Protein AF-A0A1W9W6T1-F1 (afdb_monomer_lite)

Secondary structure (DSSP, 8-state):
--GGG----PPP-EEETTEEE----BTTTBSS----------PPTTPPPP----SS-------

pLDDT: mean 94.36, std 4.21, range [71.5, 98.38]

Sequence (63 aa):
MSINDCKIIDLPKIHDPRGNLTFIETEQHVPFEIKRVYYLYDVPGGATRAGHAHKQLHQLIIA

Radius of gyration: 14.74 Å; chains: 1; bounding box: 28×35×30 Å

Structure (mmCIF, N/CA/C/O backbone):
data_AF-A0A1W9W6T1-F1
#
_entry.id   AF-A0A1W9W6T1-F1
#
loop_
_atom_site.group_PDB
_atom_site.id
_atom_site.type_symbol
_atom_site.label_atom_id
_atom_site.label_alt_id
_atom_site.label_comp_id
_atom_site.label_asym_id
_atom_site.label_entity_id
_atom_site.label_seq_id
_atom_site.pdbx_PDB_ins_code
_atom_site.Cartn_x
_atom_site.Cartn_y
_atom_site.Cartn_z
_atom_site.occupancy
_atom_site.B_iso_or_equiv
_atom_site.auth_seq_id
_atom_site.auth_comp_id
_atom_site.auth_asym_id
_atom_site.auth_atom_id
_atom_site.pdbx_PDB_model_num
ATOM 1 N N . MET A 1 1 ? -5.536 13.086 12.449 1.00 71.50 1 MET A N 1
ATOM 2 C CA . MET A 1 1 ? -4.233 12.412 12.364 1.00 71.50 1 MET A CA 1
ATOM 3 C C . MET A 1 1 ? -3.176 13.435 12.022 1.00 71.50 1 MET A C 1
ATOM 5 O O . MET A 1 1 ? -3.448 14.339 11.237 1.00 71.50 1 MET A O 1
ATOM 9 N N . SER A 1 2 ? -2.015 13.304 12.638 1.00 86.81 2 SER A N 1
ATOM 10 C CA . SER A 1 2 ? -0.802 14.047 12.312 1.00 86.81 2 SER A CA 1
ATOM 11 C C . SER A 1 2 ? 0.231 13.088 11.723 1.00 86.81 2 SER A C 1
ATOM 13 O O . SER A 1 2 ? 0.026 11.876 11.720 1.00 86.81 2 SER A O 1
ATOM 15 N N . ILE A 1 3 ? 1.367 13.611 11.269 1.00 90.81 3 ILE A N 1
ATOM 16 C CA . ILE A 1 3 ? 2.473 12.766 10.803 1.00 90.81 3 ILE A CA 1
ATOM 17 C C . ILE A 1 3 ? 2.993 11.810 11.890 1.00 90.81 3 ILE A C 1
ATOM 19 O O . ILE A 1 3 ? 3.529 10.760 11.563 1.00 90.81 3 ILE A O 1
ATOM 23 N N . ASN A 1 4 ? 2.766 12.127 13.170 1.00 93.06 4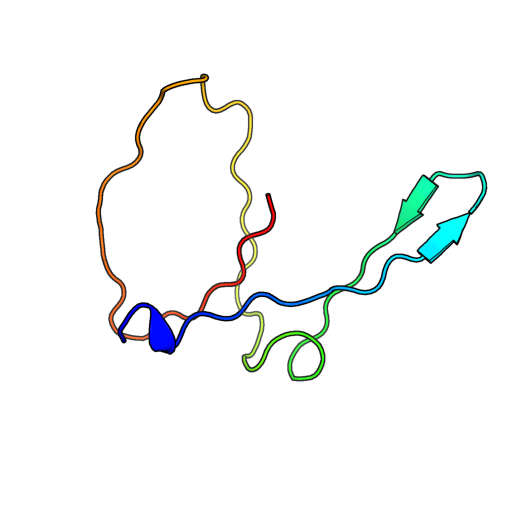 ASN A N 1
ATOM 24 C CA . ASN A 1 4 ? 3.147 11.272 14.297 1.00 93.06 4 ASN A CA 1
ATOM 25 C C . ASN A 1 4 ? 2.341 9.963 14.357 1.00 93.06 4 ASN A C 1
ATOM 27 O O . ASN A 1 4 ? 2.765 9.022 15.022 1.00 93.06 4 ASN A O 1
ATOM 31 N N . ASP A 1 5 ? 1.191 9.898 13.678 1.00 90.31 5 ASP A N 1
ATOM 32 C CA . ASP A 1 5 ? 0.373 8.684 1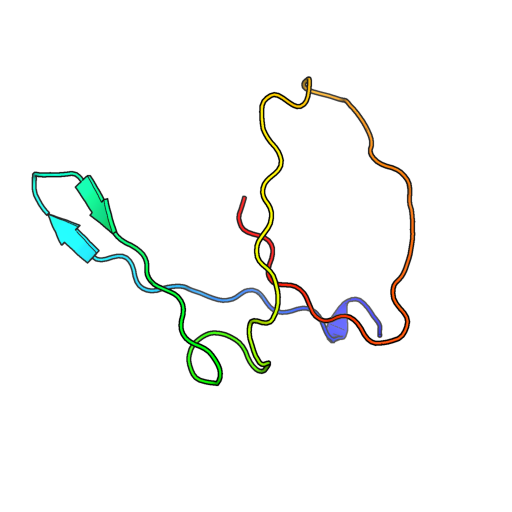3.600 1.00 90.31 5 ASP A CA 1
ATOM 33 C C . ASP A 1 5 ? 0.852 7.738 12.481 1.00 90.31 5 ASP A C 1
ATOM 35 O O . ASP A 1 5 ? 0.448 6.573 12.432 1.00 90.31 5 ASP A O 1
ATOM 39 N N . CYS A 1 6 ? 1.719 8.219 11.581 1.00 94.44 6 CYS A N 1
ATOM 40 C CA . CYS A 1 6 ? 2.304 7.423 10.506 1.00 94.44 6 CYS A CA 1
ATOM 41 C C . CYS A 1 6 ? 3.461 6.569 11.033 1.00 94.44 6 CYS A C 1
ATOM 43 O O . CYS A 1 6 ? 4.289 7.027 11.819 1.00 94.44 6 CYS A O 1
ATOM 45 N N . LYS A 1 7 ? 3.549 5.326 10.552 1.00 93.81 7 LYS A N 1
ATOM 46 C CA . LYS A 1 7 ? 4.608 4.382 10.923 1.00 93.81 7 LYS A CA 1
ATOM 47 C C . LYS A 1 7 ? 5.226 3.767 9.677 1.00 93.81 7 LYS A C 1
ATOM 49 O O . LYS A 1 7 ? 4.512 3.450 8.728 1.00 93.81 7 LYS A O 1
ATOM 54 N N . ILE A 1 8 ? 6.542 3.577 9.711 1.00 95.19 8 ILE A N 1
ATOM 55 C CA . ILE A 1 8 ? 7.227 2.679 8.782 1.00 95.19 8 ILE A CA 1
ATOM 56 C C . ILE A 1 8 ? 6.953 1.255 9.267 1.00 95.19 8 ILE A C 1
ATOM 58 O O . ILE A 1 8 ? 7.065 0.981 10.463 1.00 95.19 8 ILE A O 1
ATOM 62 N N . ILE A 1 9 ? 6.541 0.381 8.353 1.00 94.31 9 ILE A N 1
ATOM 63 C CA . ILE A 1 9 ? 6.246 -1.022 8.642 1.00 94.31 9 ILE A CA 1
ATOM 64 C C . ILE A 1 9 ? 7.222 -1.870 7.839 1.00 94.31 9 ILE A C 1
ATOM 66 O O . ILE A 1 9 ? 7.207 -1.831 6.609 1.00 94.31 9 ILE A O 1
ATOM 70 N N . ASP A 1 10 ? 8.042 -2.644 8.541 1.00 94.88 10 ASP A N 1
ATOM 71 C CA . ASP A 1 10 ? 8.890 -3.653 7.920 1.00 94.88 10 ASP A CA 1
ATOM 72 C C . ASP A 1 10 ? 8.052 -4.892 7.598 1.00 94.88 10 ASP A C 1
ATOM 74 O O . ASP A 1 10 ? 7.411 -5.481 8.471 1.00 94.88 10 ASP A O 1
ATOM 78 N N . LEU A 1 11 ? 8.043 -5.280 6.325 1.00 96.44 11 LEU A N 1
ATOM 79 C CA . LEU A 1 11 ? 7.317 -6.451 5.848 1.00 96.44 11 LEU A CA 1
ATOM 80 C C . LEU A 1 11 ? 8.261 -7.644 5.660 1.00 96.44 11 LEU A C 1
ATOM 82 O O . LEU A 1 11 ? 9.425 -7.458 5.288 1.00 96.44 11 LEU A O 1
ATOM 86 N N . PRO A 1 12 ? 7.776 -8.883 5.863 1.00 96.69 12 PRO A N 1
ATOM 87 C CA . PRO A 1 12 ? 8.589 -10.067 5.646 1.00 96.69 12 PRO A CA 1
ATOM 88 C C . PRO A 1 12 ? 9.024 -10.158 4.182 1.00 96.69 12 PRO A C 1
ATOM 90 O O . PRO A 1 12 ? 8.232 -9.961 3.258 1.00 96.69 12 PRO A O 1
ATOM 93 N N . LYS A 1 13 ? 10.293 -10.504 3.968 1.00 96.94 13 LYS A N 1
ATOM 94 C CA . LYS A 1 13 ? 10.863 -10.759 2.645 1.00 96.94 13 LYS A CA 1
ATOM 95 C C . LYS A 1 13 ? 11.465 -12.154 2.624 1.00 96.94 13 LYS A C 1
ATOM 97 O O . LYS A 1 13 ? 12.524 -12.398 3.196 1.00 96.94 13 LYS A O 1
ATOM 102 N N . ILE A 1 14 ? 10.782 -13.062 1.946 1.00 98.12 14 ILE A N 1
ATOM 103 C CA . ILE A 1 14 ? 11.234 -14.426 1.715 1.00 98.12 14 ILE A CA 1
ATOM 104 C C . ILE A 1 14 ? 12.010 -14.421 0.406 1.00 98.12 14 ILE A C 1
ATOM 106 O O . ILE A 1 14 ? 11.452 -14.122 -0.649 1.00 98.12 14 ILE A O 1
ATOM 110 N N . HIS A 1 15 ? 13.305 -14.702 0.491 1.00 98.00 15 HIS A N 1
ATOM 111 C CA . HIS A 1 15 ? 14.194 -14.750 -0.660 1.00 98.00 15 HIS A CA 1
ATOM 112 C C . HIS A 1 15 ? 14.525 -16.195 -1.020 1.00 98.00 15 HIS A C 1
ATOM 114 O O . HIS A 1 15 ? 14.911 -16.980 -0.153 1.00 98.00 15 HIS A O 1
ATOM 120 N N . ASP A 1 16 ? 14.424 -16.520 -2.304 1.00 97.44 16 ASP A N 1
ATOM 121 C CA . ASP A 1 16 ? 14.935 -17.762 -2.874 1.00 97.44 16 ASP A CA 1
ATOM 122 C C . ASP A 1 16 ? 15.403 -17.531 -4.331 1.00 97.44 16 ASP A C 1
ATOM 124 O O . ASP A 1 16 ? 15.227 -16.430 -4.863 1.00 97.44 16 ASP A O 1
ATOM 128 N N . PRO A 1 17 ? 16.009 -18.524 -5.016 1.00 98.31 17 PRO A N 1
ATOM 129 C CA . PRO A 1 17 ? 16.512 -18.350 -6.384 1.00 98.31 17 PRO A CA 1
ATOM 130 C C . PRO A 1 17 ? 15.478 -17.901 -7.434 1.00 98.31 17 PRO A C 1
ATOM 132 O O . PRO A 1 17 ? 15.867 -17.451 -8.509 1.00 98.31 17 PRO A O 1
ATOM 135 N N . ARG A 1 18 ? 14.174 -18.020 -7.161 1.00 97.88 18 ARG A N 1
ATOM 136 C CA . ARG A 1 18 ? 13.077 -17.578 -8.042 1.00 97.88 18 ARG A CA 1
ATOM 137 C C . ARG A 1 18 ? 12.752 -16.095 -7.862 1.00 97.88 18 ARG A C 1
ATOM 139 O O . ARG A 1 18 ? 12.073 -15.524 -8.711 1.00 97.88 18 ARG A O 1
ATOM 146 N N . GLY A 1 19 ? 13.207 -15.477 -6.769 1.00 97.88 19 GLY A N 1
ATOM 147 C CA . GLY A 1 19 ? 13.004 -14.061 -6.489 1.00 97.88 19 GLY A CA 1
ATOM 148 C C . GLY A 1 19 ? 12.699 -13.758 -5.024 1.00 97.88 19 GLY A C 1
ATOM 149 O O . GLY A 1 19 ? 13.193 -14.406 -4.104 1.00 97.88 19 GLY A O 1
ATOM 150 N N . ASN A 1 20 ? 11.906 -12.707 -4.813 1.00 97.88 20 ASN A N 1
ATOM 151 C CA . ASN A 1 20 ? 11.491 -12.253 -3.491 1.00 97.88 20 ASN A CA 1
ATOM 152 C C . ASN A 1 20 ? 9.973 -12.318 -3.377 1.00 97.88 20 ASN A C 1
ATOM 154 O O . ASN A 1 20 ? 9.269 -11.862 -4.278 1.00 97.88 20 ASN A O 1
ATOM 158 N N . LEU A 1 21 ? 9.490 -12.826 -2.251 1.00 97.75 21 LEU A N 1
ATOM 159 C CA . LEU A 1 21 ? 8.082 -12.835 -1.896 1.00 97.75 21 LEU A CA 1
ATOM 160 C C . LEU A 1 21 ? 7.882 -12.047 -0.606 1.00 97.75 21 LEU A C 1
ATOM 162 O O . LEU A 1 21 ? 8.600 -12.243 0.371 1.00 97.75 21 LEU A O 1
ATOM 166 N N . THR A 1 22 ? 6.866 -11.193 -0.603 1.00 97.69 22 THR A N 1
ATOM 167 C CA . THR A 1 22 ? 6.357 -10.516 0.588 1.00 97.69 22 THR A CA 1
ATOM 168 C C . THR A 1 22 ? 4.863 -10.768 0.666 1.00 97.69 22 THR A C 1
ATOM 170 O O . THR A 1 22 ? 4.167 -10.706 -0.347 1.00 97.69 22 THR A O 1
ATOM 173 N N . PHE A 1 23 ? 4.379 -11.066 1.865 1.00 96.75 23 PHE A N 1
ATOM 174 C CA . PHE A 1 23 ? 2.962 -11.244 2.154 1.00 96.75 23 PHE A CA 1
ATOM 175 C C . PHE A 1 23 ? 2.527 -10.244 3.226 1.00 96.75 23 PHE A C 1
ATOM 177 O O . PHE A 1 23 ? 3.348 -9.735 3.988 1.00 96.75 23 PHE A O 1
ATOM 184 N N . ILE A 1 24 ? 1.235 -9.924 3.234 1.00 97.62 24 ILE A N 1
ATOM 185 C CA . ILE A 1 24 ? 0.628 -8.963 4.154 1.00 97.62 24 ILE A CA 1
ATOM 186 C C . ILE A 1 24 ? -0.688 -9.566 4.622 1.00 97.62 24 ILE A C 1
ATOM 188 O O . ILE A 1 24 ? -1.517 -9.978 3.813 1.00 97.62 24 ILE A O 1
ATOM 192 N N . GLU A 1 25 ? -0.878 -9.585 5.933 1.00 97.06 25 GLU A N 1
ATOM 193 C CA . GLU A 1 25 ? -2.045 -10.167 6.590 1.00 97.06 25 GLU A CA 1
ATOM 194 C C . GLU A 1 25 ? -2.688 -9.122 7.500 1.00 97.06 25 GLU A C 1
ATOM 196 O O . GLU A 1 25 ? -1.997 -8.342 8.167 1.00 97.06 25 GLU A O 1
ATOM 201 N N . THR A 1 26 ? -4.021 -9.114 7.493 1.00 96.38 26 THR A N 1
ATOM 202 C CA . THR A 1 26 ? -4.861 -8.289 8.371 1.00 96.38 26 THR A CA 1
ATOM 203 C C . THR A 1 26 ? -4.579 -8.623 9.838 1.00 96.38 26 THR A C 1
ATOM 205 O O . THR A 1 26 ? -4.343 -9.782 10.162 1.00 96.38 26 THR A O 1
ATOM 208 N N . GLU A 1 27 ? -4.585 -7.612 10.709 1.00 89.31 27 GLU A N 1
ATOM 209 C CA . GLU A 1 27 ? -4.313 -7.708 12.157 1.00 89.31 27 GLU A CA 1
ATOM 210 C C . GLU A 1 27 ? -2.935 -8.282 12.555 1.00 89.31 27 GLU A C 1
ATOM 212 O O . GLU A 1 27 ? -2.651 -8.428 13.742 1.00 89.31 27 GLU A O 1
ATOM 217 N N . GLN A 1 28 ? -2.046 -8.559 11.595 1.00 94.69 28 GLN A N 1
ATOM 218 C CA . GLN A 1 28 ? -0.671 -9.000 11.856 1.00 94.69 28 GLN A CA 1
ATOM 219 C C . GLN A 1 28 ? 0.353 -7.982 11.360 1.00 94.69 28 GLN A C 1
ATOM 221 O O . GLN A 1 28 ? 1.177 -7.495 12.131 1.00 94.69 28 GLN A O 1
ATOM 226 N N . HIS A 1 29 ? 0.297 -7.645 10.072 1.00 96.06 29 HIS A N 1
ATOM 227 C CA . HIS A 1 29 ? 1.235 -6.702 9.455 1.00 96.06 29 HIS A CA 1
ATOM 228 C C . HIS A 1 29 ? 0.660 -5.285 9.398 1.00 96.06 29 HIS A C 1
ATOM 230 O O . HIS A 1 29 ? 1.399 -4.305 9.393 1.00 96.06 29 HIS A O 1
ATOM 236 N N . VAL A 1 30 ? -0.670 -5.174 9.363 1.00 96.00 30 VAL A N 1
ATOM 237 C CA . VAL A 1 30 ? -1.403 -3.907 9.364 1.00 96.00 30 VAL A CA 1
ATOM 238 C C . VAL A 1 30 ? -2.457 -3.912 10.476 1.00 96.00 30 VAL A C 1
ATOM 240 O O . VAL A 1 30 ? -3.118 -4.932 10.665 1.00 96.00 30 VAL A O 1
ATOM 243 N N . PRO A 1 31 ? -2.657 -2.794 11.200 1.00 94.50 31 PRO A N 1
ATOM 244 C CA . PRO A 1 31 ? -3.596 -2.711 12.325 1.00 94.50 31 PRO A CA 1
ATOM 245 C C . PRO A 1 31 ? -5.036 -2.418 11.860 1.00 94.50 31 PRO A C 1
ATOM 247 O O . PRO A 1 31 ? -5.741 -1.613 12.467 1.00 94.50 31 PRO A O 1
ATOM 250 N N . PHE A 1 32 ? -5.421 -2.947 10.698 1.00 95.44 32 PHE A N 1
ATOM 251 C CA . PHE A 1 32 ? -6.738 -2.752 10.104 1.00 95.44 32 PHE A CA 1
ATOM 252 C C . PHE A 1 32 ? -7.089 -3.884 9.137 1.00 95.44 32 PHE A C 1
ATOM 254 O O . PHE A 1 32 ? -6.223 -4.489 8.502 1.00 95.44 32 PHE A O 1
ATOM 261 N N . GLU A 1 33 ? -8.391 -4.090 8.946 1.00 97.81 33 GLU A N 1
ATOM 262 C CA . GLU A 1 33 ? -8.930 -5.028 7.966 1.00 97.81 33 GLU A CA 1
ATOM 263 C C . GLU A 1 33 ? -8.698 -4.556 6.523 1.00 97.81 33 GLU A C 1
ATOM 265 O O . GLU A 1 33 ? -9.077 -3.444 6.131 1.00 97.81 33 GLU A O 1
ATOM 270 N N . ILE A 1 34 ? -8.112 -5.425 5.696 1.00 97.38 34 ILE A N 1
ATOM 271 C CA . ILE A 1 34 ? -7.879 -5.145 4.275 1.00 97.38 34 ILE A CA 1
ATOM 272 C C . ILE A 1 34 ? -9.188 -5.336 3.498 1.00 97.38 34 ILE A C 1
ATOM 274 O O . ILE A 1 34 ? -9.510 -6.422 3.028 1.00 97.38 34 ILE A O 1
ATOM 278 N N . LYS A 1 35 ? -9.938 -4.244 3.322 1.00 98.00 35 LYS A N 1
ATOM 279 C CA . LYS A 1 35 ? -11.206 -4.238 2.560 1.00 98.00 35 LYS A CA 1
ATOM 280 C C . LYS A 1 35 ? -11.045 -3.929 1.074 1.00 98.00 35 LYS A C 1
ATOM 282 O O . LYS A 1 35 ? -11.972 -4.129 0.295 1.00 98.00 35 LYS A O 1
ATOM 287 N N . ARG A 1 36 ? -9.902 -3.363 0.677 1.00 98.38 36 ARG A N 1
ATOM 288 C CA . ARG A 1 36 ? -9.638 -2.943 -0.704 1.00 98.38 36 ARG A CA 1
ATOM 289 C C . ARG A 1 36 ? -8.142 -2.875 -0.979 1.00 98.38 36 ARG A C 1
ATOM 291 O O . ARG A 1 36 ? -7.405 -2.282 -0.197 1.00 98.38 36 ARG A O 1
ATOM 298 N N . VAL A 1 37 ? -7.742 -3.377 -2.145 1.00 98.06 37 VAL A N 1
ATOM 299 C CA . VAL A 1 37 ? -6.401 -3.215 -2.718 1.00 98.06 37 VAL A CA 1
ATOM 300 C C . VAL A 1 37 ? -6.535 -2.511 -4.064 1.00 98.06 37 VAL A C 1
ATOM 302 O O . VAL A 1 37 ? -7.451 -2.796 -4.833 1.00 98.06 37 VAL A O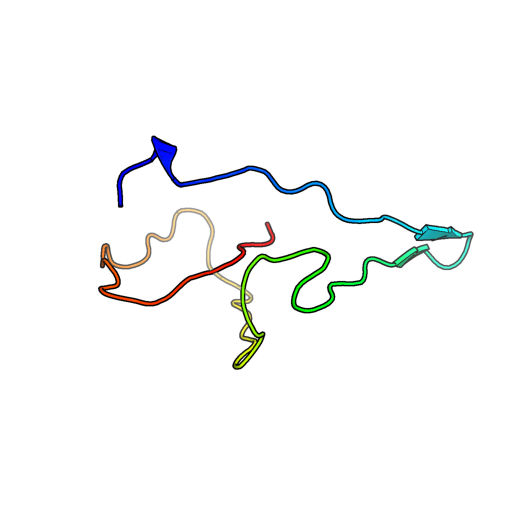 1
ATOM 305 N N . TYR A 1 38 ? -5.647 -1.564 -4.333 1.00 97.75 38 TYR A N 1
ATOM 306 C CA . TYR A 1 38 ? -5.539 -0.895 -5.623 1.00 97.75 38 TYR A CA 1
ATOM 307 C C . TYR A 1 38 ? -4.078 -0.526 -5.864 1.00 97.75 38 TYR A C 1
ATOM 309 O O . TYR A 1 38 ? -3.324 -0.312 -4.917 1.00 97.75 38 TYR A O 1
ATOM 317 N N . TYR A 1 39 ? -3.689 -0.445 -7.130 1.00 96.69 39 TYR A N 1
ATOM 318 C CA . TYR A 1 39 ? -2.340 -0.081 -7.534 1.00 96.69 39 TYR A CA 1
ATOM 319 C C . TYR A 1 39 ? -2.391 1.040 -8.561 1.00 96.69 39 TYR A C 1
ATOM 321 O O . TYR A 1 39 ? -3.347 1.187 -9.325 1.00 96.69 39 TYR A O 1
ATOM 329 N N . LEU A 1 40 ? -1.349 1.855 -8.536 1.00 93.44 40 LEU A N 1
ATOM 330 C CA . LEU A 1 40 ? -1.074 2.849 -9.555 1.00 93.44 40 LEU A CA 1
ATOM 331 C C . LEU A 1 40 ? 0.123 2.346 -10.342 1.00 93.44 40 LEU A C 1
ATOM 333 O O . LEU A 1 40 ? 1.071 1.824 -9.764 1.00 93.44 40 LEU A O 1
ATOM 337 N N . TYR A 1 41 ? 0.056 2.493 -11.653 1.00 94.38 41 TYR A N 1
ATOM 338 C CA . TYR A 1 41 ? 1.083 2.026 -12.565 1.00 94.38 41 TYR A CA 1
ATOM 339 C C . TYR A 1 41 ? 1.292 3.075 -13.654 1.00 94.38 41 TYR A C 1
ATOM 341 O O . TYR A 1 41 ? 0.360 3.817 -13.964 1.00 94.38 41 TYR A O 1
ATOM 349 N N . ASP A 1 42 ? 2.516 3.137 -14.181 1.00 93.44 42 ASP A N 1
ATOM 350 C CA . ASP A 1 42 ? 2.918 4.025 -15.278 1.00 93.44 42 ASP A CA 1
ATOM 351 C C . ASP A 1 42 ? 2.575 5.510 -15.038 1.00 93.44 42 ASP A C 1
ATOM 353 O O . ASP A 1 42 ? 2.051 6.219 -15.894 1.00 93.44 42 ASP A O 1
ATOM 357 N N . VAL A 1 43 ? 2.835 5.990 -13.815 1.00 92.19 43 VAL A N 1
ATOM 358 C CA . VAL A 1 43 ? 2.701 7.412 -13.475 1.00 92.19 43 VAL A CA 1
ATOM 359 C C . VAL A 1 43 ? 3.976 8.137 -13.921 1.00 92.19 43 VAL A C 1
ATOM 361 O O . VAL A 1 43 ? 5.054 7.777 -13.442 1.00 92.19 43 VAL A O 1
ATOM 364 N N . PRO A 1 44 ? 3.889 9.167 -14.786 1.00 93.94 44 PRO A N 1
ATOM 365 C CA . PRO A 1 44 ? 5.065 9.894 -15.250 1.00 93.94 44 PRO A CA 1
ATOM 366 C C . PRO A 1 44 ? 5.887 10.489 -14.102 1.00 93.94 44 PRO A C 1
ATOM 368 O O . PRO A 1 44 ? 5.342 11.026 -13.134 1.00 93.94 44 PRO A O 1
ATOM 371 N N . GLY A 1 45 ? 7.214 10.440 -14.232 1.00 92.06 45 GLY A N 1
ATOM 372 C CA . GLY A 1 45 ? 8.126 11.068 -13.277 1.00 92.06 45 GLY A CA 1
ATOM 373 C C . GLY A 1 45 ? 7.863 12.572 -13.149 1.00 92.06 45 GLY A C 1
ATOM 374 O O . GLY A 1 45 ? 7.654 13.262 -14.145 1.00 92.06 45 GLY A O 1
ATOM 375 N N . GLY A 1 46 ? 7.848 13.083 -11.917 1.00 90.19 46 GLY A N 1
ATOM 376 C CA . GLY A 1 46 ? 7.546 14.490 -11.631 1.00 90.19 46 GLY A CA 1
ATOM 377 C C . GLY A 1 46 ? 6.057 14.851 -11.667 1.00 90.19 46 GLY A C 1
ATOM 378 O O . GLY A 1 46 ? 5.711 15.999 -11.390 1.00 90.19 46 GLY A O 1
ATOM 379 N N . ALA A 1 47 ? 5.163 13.901 -11.965 1.00 90.81 47 ALA A N 1
ATOM 380 C CA . ALA A 1 47 ? 3.731 14.132 -11.847 1.00 90.81 47 ALA A CA 1
ATOM 381 C C . ALA A 1 47 ? 3.310 14.229 -10.373 1.00 90.81 47 ALA A C 1
ATOM 383 O O . ALA A 1 47 ? 3.686 13.410 -9.534 1.00 90.81 47 ALA A O 1
ATOM 384 N N . THR A 1 48 ? 2.456 15.205 -10.076 1.00 88.81 48 THR A N 1
ATOM 385 C CA . THR A 1 48 ? 1.861 15.385 -8.750 1.00 88.81 48 THR A CA 1
ATOM 386 C C . THR A 1 48 ? 0.427 14.877 -8.758 1.00 88.81 48 THR A C 1
ATOM 388 O O . THR A 1 48 ? -0.331 15.112 -9.699 1.00 88.81 48 THR A O 1
ATOM 391 N N . ARG A 1 49 ? 0.028 14.193 -7.684 1.00 88.12 49 ARG A N 1
ATOM 392 C CA . ARG A 1 49 ? -1.374 13.828 -7.440 1.00 88.12 49 ARG A CA 1
ATOM 393 C C . ARG A 1 49 ? -2.037 14.873 -6.545 1.00 88.12 49 ARG A C 1
ATOM 395 O O . ARG A 1 49 ? -1.366 15.563 -5.786 1.00 88.12 49 ARG A O 1
ATOM 402 N N . ALA A 1 50 ? -3.361 14.983 -6.625 1.00 88.19 50 ALA A N 1
ATOM 403 C CA . ALA A 1 50 ? -4.115 15.941 -5.821 1.00 88.19 50 ALA A CA 1
ATOM 404 C C . ALA A 1 50 ? -3.887 15.747 -4.307 1.00 88.19 50 ALA A C 1
ATOM 406 O O . ALA A 1 50 ? -3.836 14.616 -3.817 1.00 88.19 50 ALA A O 1
ATOM 407 N N . GLY A 1 51 ? -3.816 16.853 -3.565 1.00 90.19 51 GLY A N 1
ATOM 408 C CA . GLY A 1 51 ? -3.727 16.854 -2.106 1.00 90.19 51 GLY A CA 1
ATOM 409 C C . GLY A 1 51 ? -5.107 16.716 -1.474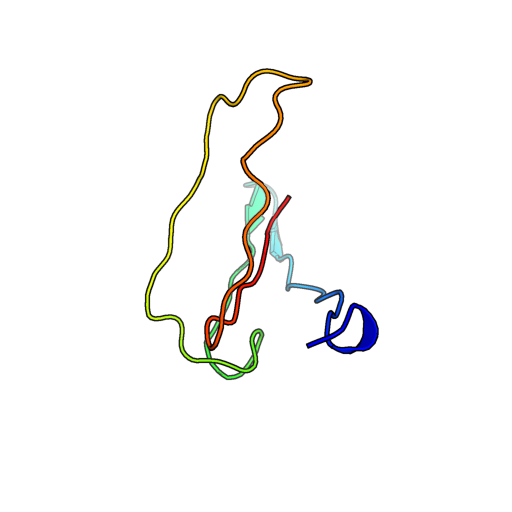 1.00 90.19 51 GLY A C 1
ATOM 410 O O . GLY A 1 51 ? -5.913 17.641 -1.530 1.00 90.19 51 GLY A O 1
ATOM 411 N N . HIS A 1 52 ? -5.384 15.562 -0.877 1.00 94.50 52 HIS A N 1
ATOM 412 C CA . HIS A 1 52 ? -6.6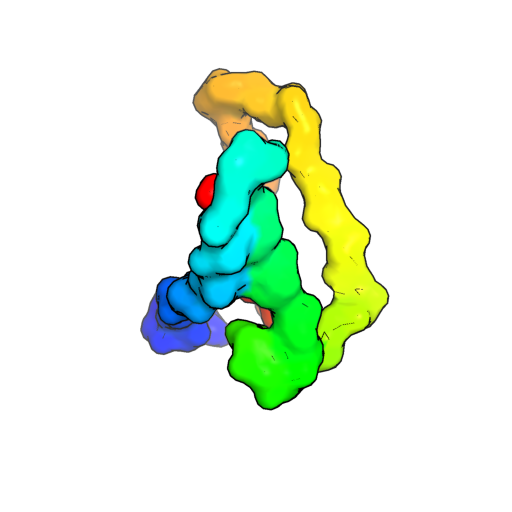23 15.309 -0.148 1.00 94.50 52 HIS A CA 1
ATOM 413 C C . HIS A 1 52 ? -6.327 14.591 1.166 1.00 94.50 52 HIS A C 1
ATOM 415 O O . HIS A 1 52 ? -5.274 13.983 1.337 1.00 94.50 52 HIS A O 1
ATOM 421 N N . ALA A 1 53 ? -7.276 14.674 2.094 1.00 93.69 53 ALA A N 1
ATOM 422 C CA . ALA A 1 53 ? -7.222 13.984 3.370 1.00 93.69 53 ALA A CA 1
ATOM 423 C C . ALA A 1 53 ? -8.389 13.004 3.487 1.00 93.69 53 ALA A C 1
ATOM 425 O O . ALA A 1 53 ? -9.441 13.175 2.865 1.00 93.69 53 ALA A O 1
ATOM 426 N N . HIS A 1 54 ? -8.218 11.999 4.338 1.00 94.50 54 HIS A N 1
ATOM 427 C CA . HIS A 1 54 ? -9.271 11.057 4.676 1.00 94.50 54 HIS A CA 1
ATOM 428 C C . HIS A 1 54 ? -9.769 11.286 6.101 1.00 94.50 54 HIS A C 1
ATOM 430 O O . HIS A 1 54 ? -8.995 11.604 6.999 1.00 94.50 54 HIS A O 1
ATOM 436 N N . LYS A 1 55 ? -11.078 11.104 6.311 1.00 94.25 55 LYS A N 1
ATOM 437 C CA . LYS A 1 55 ? -11.684 11.192 7.649 1.00 94.25 55 LYS A CA 1
ATOM 438 C C . LYS A 1 55 ? -11.431 9.933 8.487 1.00 94.25 55 LYS A C 1
ATOM 440 O O . LYS A 1 55 ? -11.150 10.053 9.670 1.00 94.25 55 LYS A O 1
ATOM 445 N N . GLN A 1 56 ? -11.559 8.749 7.880 1.00 95.56 56 GLN A N 1
ATOM 446 C CA . GLN A 1 56 ? -11.529 7.449 8.578 1.00 95.56 56 GLN A CA 1
ATOM 447 C C . GLN A 1 56 ? -10.700 6.370 7.860 1.00 95.56 56 GLN A C 1
ATOM 449 O O . GLN A 1 56 ? -10.580 5.258 8.361 1.00 95.56 56 GLN A O 1
ATOM 454 N N . LEU A 1 57 ? -10.174 6.653 6.664 1.00 95.69 57 LEU A N 1
ATOM 455 C CA . LEU A 1 57 ? -9.432 5.654 5.895 1.00 95.69 57 LEU A CA 1
ATOM 456 C C . LEU A 1 57 ? -8.021 5.489 6.470 1.00 95.69 57 LEU A C 1
ATOM 458 O O . LEU A 1 57 ? -7.302 6.476 6.615 1.00 95.69 57 LEU A O 1
ATOM 462 N N . HIS A 1 58 ? -7.630 4.240 6.713 1.00 95.69 58 HIS A N 1
ATOM 463 C CA . HIS A 1 58 ? -6.256 3.835 7.004 1.00 95.69 58 HIS A CA 1
ATOM 464 C C . HIS A 1 58 ? -5.658 3.158 5.769 1.00 95.69 58 HIS A C 1
ATOM 466 O O . HIS A 1 58 ? -6.359 2.440 5.052 1.00 95.69 58 HIS A O 1
ATOM 472 N N . GLN A 1 59 ? -4.385 3.428 5.479 1.00 96.00 59 GLN A N 1
ATOM 473 C CA . GLN A 1 59 ? -3.717 2.947 4.268 1.00 96.00 59 GLN A CA 1
ATOM 474 C C . GLN A 1 59 ? -2.285 2.531 4.588 1.00 96.00 59 GLN A C 1
ATOM 476 O O . GLN A 1 59 ? -1.593 3.210 5.342 1.00 96.00 59 GLN A O 1
ATOM 481 N N . LEU A 1 60 ? -1.845 1.443 3.961 1.00 96.81 60 LEU A N 1
ATOM 482 C CA . LEU A 1 60 ? -0.438 1.089 3.815 1.00 96.81 60 LEU A CA 1
ATOM 483 C C . LEU A 1 60 ? -0.026 1.439 2.383 1.00 96.81 60 LEU A C 1
ATOM 485 O O . LEU A 1 60 ? -0.708 1.047 1.436 1.00 96.81 60 LEU A O 1
ATOM 489 N N . ILE A 1 61 ? 1.064 2.189 2.232 1.00 96.06 61 ILE A N 1
ATOM 490 C CA . ILE A 1 61 ? 1.646 2.524 0.930 1.00 96.06 61 ILE A CA 1
ATOM 491 C C . ILE A 1 61 ? 2.896 1.669 0.744 1.00 96.06 61 ILE A C 1
ATOM 493 O O . ILE A 1 61 ? 3.750 1.628 1.626 1.00 96.06 61 ILE A O 1
ATOM 497 N N . ILE A 1 62 ? 2.987 1.007 -0.406 1.00 94.62 62 ILE A N 1
ATOM 498 C CA . ILE A 1 62 ? 4.167 0.262 -0.851 1.00 94.62 62 ILE A CA 1
ATOM 499 C C . ILE A 1 62 ? 4.778 1.066 -2.000 1.00 94.62 62 ILE A C 1
ATOM 501 O O . ILE A 1 62 ? 4.048 1.443 -2.922 1.00 94.62 62 ILE A O 1
ATOM 505 N N . ALA A 1 63 ? 6.075 1.360 -1.915 1.00 87.25 63 ALA A N 1
ATOM 506 C CA . ALA A 1 63 ? 6.822 2.171 -2.875 1.00 87.25 63 ALA A CA 1
ATOM 507 C C . ALA A 1 63 ? 8.174 1.528 -3.197 1.00 87.25 63 ALA A C 1
ATOM 509 O O . ALA A 1 63 ? 8.720 0.848 -2.298 1.00 87.25 63 ALA A O 1
#

Foldseek 3Di:
DDCVVDDDFDFDWDDDPVGTDTDDDDVPRDPHDCPDDDDDPD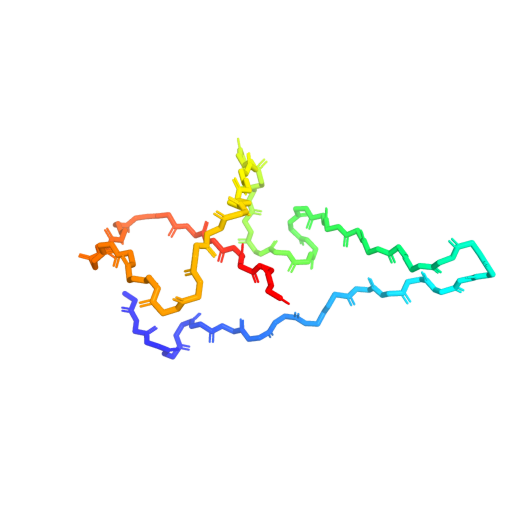DDPPDDDDDDDDDDDDDDDDD